Protein AF-A0A9W9YKF1-F1 (afdb_monomer_lite)

InterPro domains:
  IPR026750 Protein N-terminal asparagine amidohydrolase [PF14736] (3-173)
  IPR026750 Protein N-terminal asparagine amidohydrolase [PTHR12498] (3-172)

pLDDT: mean 87.57, std 13.83, range [35.59, 98.31]

Structure (mmCIF, N/CA/C/O backbone):
data_AF-A0A9W9YKF1-F1
#
_entry.id   AF-A0A9W9YKF1-F1
#
loop_
_atom_site.group_PDB
_atom_site.id
_atom_site.type_symbol
_atom_site.label_atom_id
_atom_site.label_alt_id
_atom_site.label_comp_id
_atom_site.label_asym_id
_atom_site.label_entity_id
_atom_site.label_seq_id
_atom_site.pdbx_PDB_ins_code
_atom_site.Cartn_x
_atom_site.Cartn_y
_atom_site.Cartn_z
_atom_site.occupancy
_atom_site.B_iso_or_equiv
_atom_site.auth_seq_id
_atom_site.auth_comp_id
_atom_site.auth_asym_id
_atom_site.auth_atom_id
_atom_site.pdbx_PDB_model_num
ATOM 1 N N . MET A 1 1 ? -17.398 -11.614 9.947 1.00 51.72 1 MET A N 1
ATOM 2 C CA . MET A 1 1 ? -16.103 -11.162 10.501 1.00 51.72 1 MET A CA 1
ATOM 3 C C . MET A 1 1 ? -16.134 -11.271 12.018 1.00 51.72 1 MET A C 1
ATOM 5 O O . MET A 1 1 ? -17.079 -10.783 12.622 1.00 51.72 1 MET A O 1
ATOM 9 N N . LEU A 1 2 ? -15.143 -11.929 12.625 1.00 62.84 2 LEU A N 1
ATOM 10 C CA . LEU A 1 2 ? -14.911 -11.876 14.074 1.00 62.84 2 LEU A CA 1
ATOM 11 C C . LEU A 1 2 ? -13.955 -10.699 14.326 1.00 62.84 2 LEU A C 1
ATOM 13 O O . LEU A 1 2 ? -12.762 -10.815 14.066 1.00 62.84 2 LEU A O 1
ATOM 17 N N . GLY A 1 3 ? -14.487 -9.541 14.713 1.00 77.81 3 GLY A N 1
ATOM 18 C CA . GLY A 1 3 ? -13.729 -8.294 14.848 1.00 77.81 3 GLY A CA 1
ATOM 19 C C . GLY A 1 3 ? -14.578 -7.055 14.566 1.00 77.81 3 GLY A C 1
ATOM 20 O O . GLY A 1 3 ? -15.757 -7.156 14.242 1.00 77.81 3 GLY A O 1
ATOM 21 N N . SER A 1 4 ? -13.970 -5.873 14.667 1.00 87.94 4 SER A N 1
ATOM 22 C CA . SER A 1 4 ? -14.635 -4.578 14.436 1.00 87.94 4 SER A CA 1
ATOM 23 C C . SER A 1 4 ? -14.935 -4.267 12.961 1.00 87.94 4 SER A C 1
ATOM 25 O O . SER A 1 4 ? -15.678 -3.325 12.682 1.00 87.94 4 SER A O 1
ATOM 27 N N . GLY A 1 5 ? -14.316 -5.003 12.029 1.00 89.75 5 GLY A N 1
ATOM 28 C CA . GLY A 1 5 ? -14.323 -4.692 10.596 1.00 89.75 5 GLY A CA 1
ATOM 29 C C . GLY A 1 5 ? -13.504 -3.449 10.224 1.00 89.75 5 GLY A C 1
ATOM 30 O O . GLY A 1 5 ? -13.672 -2.914 9.136 1.00 89.75 5 GLY A O 1
ATOM 31 N N . ALA A 1 6 ? -12.652 -2.938 11.121 1.00 92.88 6 ALA A N 1
ATOM 32 C CA . ALA A 1 6 ? -11.776 -1.816 10.800 1.00 92.88 6 ALA A CA 1
ATOM 33 C C . ALA A 1 6 ? -10.717 -2.232 9.765 1.00 92.88 6 ALA A C 1
ATOM 35 O O . ALA A 1 6 ? -9.917 -3.132 10.018 1.00 92.88 6 ALA A O 1
ATOM 36 N N . THR A 1 7 ? -10.687 -1.531 8.633 1.00 94.88 7 THR A N 1
ATOM 37 C CA . THR A 1 7 ? -9.769 -1.791 7.519 1.00 94.88 7 THR A CA 1
ATOM 38 C C . THR A 1 7 ? -8.934 -0.550 7.238 1.00 94.88 7 THR A C 1
ATOM 40 O O . THR A 1 7 ? -9.449 0.566 7.227 1.00 94.88 7 THR A O 1
ATOM 43 N N . SER A 1 8 ? -7.643 -0.752 6.987 1.00 95.94 8 SER A N 1
ATOM 44 C CA . SER A 1 8 ? -6.734 0.273 6.482 1.00 95.94 8 SER A CA 1
ATOM 45 C C . SER A 1 8 ? -6.056 -0.259 5.222 1.00 95.94 8 SER A C 1
ATOM 47 O O . SER A 1 8 ? -5.648 -1.419 5.192 1.00 95.94 8 SER A O 1
ATOM 49 N N . LEU A 1 9 ? -5.965 0.578 4.190 1.00 96.69 9 LEU A N 1
ATOM 50 C CA . LEU A 1 9 ? -5.323 0.276 2.914 1.00 96.69 9 LEU A CA 1
ATOM 51 C C . LEU A 1 9 ? -4.253 1.337 2.651 1.00 96.69 9 LEU A C 1
ATOM 53 O O . LEU A 1 9 ? -4.525 2.528 2.798 1.00 96.69 9 LEU A O 1
ATOM 57 N N . GLY A 1 10 ? -3.056 0.903 2.265 1.00 95.19 10 GLY A N 1
ATOM 58 C CA . GLY A 1 10 ? -1.935 1.780 1.942 1.00 95.19 10 GLY A CA 1
ATOM 59 C C . GLY A 1 10 ? -1.185 1.278 0.714 1.00 95.19 10 GLY A C 1
ATOM 60 O O . GLY A 1 10 ? -1.012 0.071 0.548 1.00 95.19 10 GLY A O 1
ATOM 61 N N . HIS A 1 11 ? -0.749 2.209 -0.135 1.00 94.62 11 HIS A N 1
ATOM 62 C CA . HIS A 1 11 ? 0.141 1.945 -1.262 1.00 94.62 11 HIS A CA 1
ATOM 63 C C . HIS A 1 11 ? 1.562 2.336 -0.845 1.00 94.62 11 HIS A C 1
ATOM 65 O O . HIS A 1 11 ? 1.829 3.512 -0.610 1.00 94.62 11 HIS A O 1
ATOM 71 N N . PHE A 1 12 ? 2.457 1.357 -0.729 1.00 95.00 12 PHE A N 1
ATOM 72 C CA . PHE A 1 12 ? 3.840 1.574 -0.302 1.00 95.00 12 PHE A CA 1
ATOM 73 C C . PHE A 1 12 ? 4.772 1.587 -1.512 1.00 95.00 12 PHE A C 1
ATOM 75 O O . PHE A 1 12 ? 4.720 0.676 -2.331 1.00 95.00 12 PHE A O 1
ATOM 82 N N . ASP A 1 13 ? 5.646 2.586 -1.590 1.00 91.38 13 ASP A N 1
ATOM 83 C CA . ASP A 1 13 ? 6.642 2.765 -2.659 1.00 91.38 13 ASP A CA 1
ATOM 84 C C . ASP A 1 13 ? 8.097 2.709 -2.144 1.00 91.38 13 ASP A C 1
ATOM 86 O O . ASP A 1 13 ? 9.050 2.803 -2.918 1.00 91.38 13 ASP A O 1
ATOM 90 N N . GLY A 1 14 ? 8.275 2.515 -0.833 1.00 90.19 14 GLY A N 1
ATOM 91 C CA . GLY A 1 14 ? 9.569 2.453 -0.149 1.00 90.19 14 GLY A CA 1
ATOM 92 C C . GLY A 1 14 ? 9.933 3.700 0.646 1.00 90.19 14 GLY A C 1
ATOM 93 O O . GLY A 1 14 ? 10.875 3.646 1.436 1.00 90.19 14 GLY A O 1
ATOM 94 N N . ASP A 1 15 ? 9.177 4.789 0.525 1.00 88.69 15 ASP A N 1
ATOM 95 C CA . ASP A 1 15 ? 9.372 5.982 1.343 1.00 88.69 15 ASP A CA 1
ATOM 96 C C . ASP A 1 15 ? 8.591 5.881 2.668 1.00 88.69 15 ASP A C 1
ATOM 98 O O . ASP A 1 15 ? 7.434 5.465 2.699 1.00 88.69 15 ASP A O 1
ATOM 102 N N . SER A 1 16 ? 9.237 6.218 3.793 1.00 89.06 16 SER A N 1
ATOM 103 C CA . SER A 1 16 ? 8.635 6.203 5.145 1.00 89.06 16 SER A CA 1
ATOM 104 C C . SER A 1 16 ? 7.822 4.938 5.493 1.00 89.06 16 SER A C 1
ATOM 106 O O . SER A 1 16 ? 6.772 5.020 6.134 1.00 89.06 16 SER A O 1
ATOM 108 N N . THR A 1 17 ? 8.305 3.755 5.090 1.00 94.19 17 THR A N 1
ATOM 109 C CA . THR A 1 17 ? 7.576 2.481 5.259 1.00 94.19 17 THR A CA 1
ATOM 110 C C . THR A 1 17 ? 7.229 2.198 6.726 1.00 94.19 17 THR A C 1
ATOM 112 O O . THR A 1 17 ? 6.076 1.897 7.031 1.00 94.19 17 THR A O 1
ATOM 115 N N . ASP A 1 18 ? 8.190 2.336 7.645 1.00 95.50 18 ASP A N 1
ATOM 116 C CA . ASP A 1 18 ? 7.981 2.090 9.078 1.00 95.50 18 ASP A CA 1
ATOM 117 C C . ASP A 1 18 ? 6.899 2.992 9.686 1.00 95.50 18 ASP A C 1
ATOM 119 O O . ASP A 1 18 ? 5.992 2.505 10.369 1.00 95.50 18 ASP A O 1
ATOM 123 N N . ASP A 1 19 ? 6.958 4.295 9.400 1.00 95.31 19 ASP A N 1
ATOM 124 C CA . ASP A 1 19 ? 5.978 5.265 9.892 1.00 95.31 19 ASP A CA 1
ATOM 125 C C . ASP A 1 19 ? 4.586 4.979 9.324 1.00 95.31 19 ASP A C 1
ATOM 127 O O . ASP A 1 19 ? 3.596 5.013 10.060 1.00 95.31 19 ASP A O 1
ATOM 131 N N . GLY A 1 20 ? 4.509 4.631 8.036 1.00 95.44 20 GLY A N 1
ATOM 132 C CA . GLY A 1 20 ? 3.253 4.284 7.387 1.00 95.44 20 GLY A CA 1
ATOM 133 C C . GLY A 1 20 ? 2.598 3.044 7.999 1.00 95.44 20 GLY A C 1
ATOM 134 O O . GLY A 1 20 ? 1.422 3.081 8.366 1.00 95.44 20 GLY A O 1
ATOM 135 N N . ILE A 1 21 ? 3.363 1.966 8.189 1.00 97.00 21 ILE A N 1
ATOM 136 C CA . ILE A 1 21 ? 2.876 0.731 8.819 1.00 97.00 21 ILE A CA 1
ATOM 137 C C . ILE A 1 21 ? 2.407 0.994 10.255 1.00 97.00 21 ILE A C 1
ATOM 139 O O . ILE A 1 21 ? 1.306 0.584 10.639 1.00 97.00 21 ILE A O 1
ATOM 143 N N . LYS A 1 22 ? 3.198 1.734 11.041 1.00 96.31 22 LYS A N 1
ATOM 144 C CA . LYS A 1 22 ? 2.846 2.108 12.416 1.00 96.31 22 LYS A CA 1
ATOM 145 C C . LYS A 1 22 ? 1.551 2.924 12.475 1.00 96.31 22 LYS A C 1
ATOM 147 O O . LYS A 1 22 ? 0.711 2.681 13.350 1.00 96.31 22 LYS A O 1
ATOM 152 N N . ALA A 1 23 ? 1.369 3.873 11.555 1.00 95.31 23 ALA A N 1
ATOM 153 C CA . ALA A 1 23 ? 0.157 4.682 11.463 1.00 95.31 23 ALA A CA 1
ATOM 154 C C . ALA A 1 23 ? -1.073 3.819 11.138 1.00 95.31 23 ALA A C 1
ATOM 156 O O . ALA A 1 23 ? -2.068 3.887 11.861 1.00 95.31 23 ALA A O 1
ATOM 157 N N . MET A 1 24 ? -0.985 2.937 10.134 1.00 96.06 24 MET A N 1
ATOM 158 C CA . MET A 1 24 ? -2.086 2.041 9.749 1.00 96.06 24 MET A CA 1
ATOM 159 C C . MET A 1 24 ? -2.541 1.150 10.911 1.00 96.06 24 MET A C 1
ATOM 161 O O . MET A 1 24 ? -3.736 1.072 11.210 1.00 96.06 24 MET A O 1
ATOM 165 N N . ILE A 1 25 ? -1.598 0.516 11.617 1.00 95.56 25 ILE A N 1
ATOM 166 C CA . ILE A 1 25 ? -1.906 -0.351 12.765 1.00 95.56 25 ILE A CA 1
ATOM 167 C C . ILE A 1 25 ? -2.540 0.454 13.896 1.00 95.56 25 ILE A C 1
ATOM 169 O O . ILE A 1 25 ? -3.526 0.019 14.498 1.00 95.56 25 ILE A O 1
ATOM 173 N N . THR A 1 26 ? -2.014 1.649 14.170 1.00 94.12 26 THR A N 1
ATOM 174 C CA . THR A 1 26 ? -2.577 2.548 15.181 1.00 94.12 26 THR A CA 1
ATOM 175 C C . THR A 1 26 ? -4.029 2.899 14.851 1.00 94.12 26 THR A C 1
ATOM 177 O O . THR A 1 26 ? -4.892 2.755 15.722 1.00 94.12 26 THR A O 1
ATOM 180 N N . CYS A 1 27 ? -4.331 3.263 13.601 1.00 92.56 27 CYS A N 1
ATOM 181 C CA . CYS A 1 27 ? -5.694 3.558 13.156 1.00 92.56 27 CYS A CA 1
ATOM 182 C C . CYS A 1 27 ? -6.626 2.348 13.311 1.00 92.56 27 CYS A C 1
ATOM 184 O O . CYS A 1 27 ? -7.681 2.465 13.941 1.00 92.56 27 CYS A O 1
ATOM 186 N N . VAL A 1 28 ? -6.226 1.161 12.836 1.00 92.75 28 VAL A N 1
ATOM 187 C CA . VAL A 1 28 ? -7.032 -0.069 12.974 1.00 92.75 28 VAL A CA 1
ATOM 188 C C . VAL A 1 28 ? -7.320 -0.380 14.445 1.00 92.75 28 VAL A C 1
ATOM 190 O O . VAL A 1 28 ? -8.457 -0.704 14.801 1.00 92.75 28 VAL A O 1
ATOM 193 N N . LYS A 1 29 ? -6.333 -0.231 15.337 1.00 91.12 29 LYS A N 1
ATOM 194 C CA . LYS A 1 29 ? -6.521 -0.444 16.780 1.00 91.12 29 LYS A CA 1
ATOM 195 C C . LYS A 1 29 ? -7.500 0.549 17.393 1.00 91.12 29 LYS A C 1
ATOM 197 O O . LYS A 1 29 ? -8.357 0.140 18.176 1.00 91.12 29 LYS A O 1
ATOM 202 N N . LEU A 1 30 ? -7.363 1.836 17.079 1.00 90.06 30 LEU A N 1
ATOM 203 C CA . LEU A 1 30 ? -8.237 2.883 17.613 1.00 90.06 30 LEU A CA 1
ATOM 204 C C . LEU A 1 30 ? -9.692 2.648 17.194 1.00 90.06 30 LEU A C 1
ATOM 206 O O . LEU A 1 30 ? -10.584 2.666 18.041 1.00 90.06 30 LEU A O 1
ATOM 210 N N . LEU A 1 31 ? -9.914 2.330 15.918 1.00 88.94 31 LEU A N 1
ATOM 211 C CA . LEU A 1 31 ? -11.241 2.023 15.378 1.00 88.94 31 LEU A CA 1
ATOM 212 C C . LEU A 1 31 ? -11.816 0.705 15.904 1.00 88.94 31 LEU A C 1
ATOM 214 O O . LEU A 1 31 ? -13.031 0.545 15.985 1.00 88.94 31 LEU A O 1
ATOM 218 N N . SER A 1 32 ? -10.957 -0.239 16.287 1.00 88.19 32 SER A N 1
ATOM 219 C CA . SER A 1 32 ? -11.401 -1.517 16.843 1.00 88.19 32 SER A CA 1
ATOM 220 C C . SER A 1 32 ? -11.843 -1.408 18.298 1.00 88.19 32 SER A C 1
ATOM 222 O O . SER A 1 32 ? -12.851 -2.004 18.676 1.00 88.19 32 SER A O 1
ATOM 224 N N . LYS A 1 33 ? -11.138 -0.601 19.103 1.00 80.56 33 LYS A N 1
ATOM 225 C CA . LYS A 1 33 ? -11.482 -0.360 20.514 1.00 80.56 33 LYS A CA 1
ATOM 226 C C . LYS A 1 33 ? -12.856 0.286 20.693 1.00 80.56 33 LYS A C 1
ATOM 228 O O . LYS A 1 33 ? -13.500 0.048 21.706 1.00 80.56 33 LYS A O 1
ATOM 233 N N . SER A 1 34 ? -13.301 1.095 19.732 1.00 65.62 34 SER A N 1
ATOM 234 C CA . SER A 1 34 ? -14.576 1.814 19.823 1.00 65.62 34 SER A CA 1
ATOM 235 C C . SER A 1 34 ? -15.804 0.961 19.488 1.00 65.62 34 SER A C 1
ATOM 237 O O . SER A 1 34 ? -16.919 1.407 19.750 1.00 65.62 34 SER A O 1
ATOM 239 N N . LYS A 1 35 ? -15.630 -0.244 18.918 1.00 64.31 35 LYS A N 1
ATOM 240 C CA . LYS A 1 35 ? -16.739 -1.026 18.337 1.00 64.31 35 LYS A CA 1
ATOM 241 C C . LYS A 1 35 ? -16.930 -2.448 18.871 1.00 64.31 35 LYS A C 1
ATOM 243 O O . LYS A 1 35 ? -17.996 -3.006 18.632 1.00 64.31 35 LYS A O 1
ATOM 248 N N . CYS A 1 36 ? -15.966 -3.065 19.560 1.00 55.72 36 CYS A N 1
ATOM 249 C CA . CYS A 1 36 ? -16.137 -4.451 20.019 1.00 55.72 36 CYS A CA 1
ATOM 250 C C . CYS A 1 36 ? -15.351 -4.782 21.298 1.00 55.72 36 CYS A C 1
ATOM 252 O O . CYS A 1 36 ? -14.197 -4.384 21.457 1.00 55.72 36 CYS A O 1
ATOM 254 N N . GLY A 1 37 ? -15.969 -5.566 22.189 1.00 53.94 37 GLY A N 1
ATOM 255 C CA . GLY A 1 37 ? -15.283 -6.247 23.284 1.00 53.94 37 GLY A CA 1
ATOM 256 C C . GLY A 1 37 ? -14.410 -7.375 22.735 1.00 53.94 37 GLY A C 1
ATOM 257 O O . GLY A 1 37 ? -14.940 -8.319 22.164 1.00 53.94 37 GLY A O 1
ATOM 258 N N . SER A 1 38 ? -13.089 -7.211 22.863 1.00 58.09 38 SER A N 1
ATOM 259 C CA . SER A 1 38 ? -11.976 -8.190 22.814 1.00 58.09 38 SER A CA 1
ATOM 260 C C . SER A 1 38 ? -11.944 -9.345 21.788 1.00 58.09 38 SER A C 1
ATOM 262 O O . SER A 1 38 ? -10.968 -10.092 21.794 1.00 58.09 38 SER A O 1
ATOM 264 N N . SER A 1 39 ? -12.913 -9.510 20.889 1.00 71.38 39 SER A N 1
ATOM 265 C CA . SER A 1 39 ? -12.921 -10.592 19.898 1.00 71.38 39 SER A CA 1
ATOM 266 C C . SER A 1 39 ? -12.373 -10.118 18.547 1.00 71.38 39 SER A C 1
ATOM 268 O O . SER A 1 39 ? -12.779 -9.077 18.034 1.00 71.38 39 SER A O 1
ATOM 270 N N . GLY A 1 40 ? -11.422 -10.869 17.982 1.00 82.06 40 GLY A N 1
ATOM 271 C CA . GLY A 1 40 ? -10.817 -10.611 16.669 1.00 82.06 40 GLY A CA 1
ATOM 272 C C . GLY A 1 40 ? -9.285 -10.639 16.673 1.00 82.06 40 GLY A C 1
ATOM 273 O O . GLY A 1 40 ? -8.652 -10.829 17.711 1.00 82.06 40 GLY A O 1
ATOM 274 N N . ARG A 1 41 ? -8.683 -10.466 15.492 1.00 90.81 41 ARG A N 1
ATOM 275 C CA . ARG A 1 41 ? -7.226 -10.377 15.284 1.00 90.81 41 ARG A CA 1
ATOM 276 C C . ARG A 1 41 ? -6.906 -9.366 14.184 1.00 90.81 41 ARG A C 1
ATOM 278 O O . ARG A 1 41 ? -7.784 -9.025 13.399 1.00 90.81 41 ARG A O 1
ATOM 285 N N . ILE A 1 42 ? -5.656 -8.914 14.121 1.00 94.12 42 ILE A N 1
ATOM 286 C CA . ILE A 1 42 ? -5.173 -8.082 13.014 1.00 94.12 42 ILE A CA 1
ATOM 287 C C . ILE A 1 42 ? -4.694 -9.010 11.899 1.00 94.12 42 ILE A C 1
ATOM 289 O O . ILE A 1 42 ? -3.807 -9.837 12.123 1.00 94.12 42 ILE A O 1
ATOM 293 N N . GLU A 1 43 ? -5.292 -8.874 10.720 1.00 95.88 43 GLU A N 1
ATOM 294 C CA . GLU A 1 43 ? -4.948 -9.631 9.516 1.00 95.88 43 GLU A CA 1
ATOM 295 C C . GLU A 1 43 ? -4.183 -8.729 8.543 1.00 95.88 43 GLU A C 1
ATOM 297 O O . GLU A 1 43 ? -4.553 -7.576 8.323 1.00 95.88 43 GLU A O 1
ATOM 302 N N . LEU A 1 44 ? -3.087 -9.251 7.997 1.00 97.56 44 LEU A N 1
ATOM 303 C CA . LEU A 1 44 ? -2.241 -8.589 7.013 1.00 97.56 44 LEU A CA 1
ATOM 304 C C . LEU A 1 44 ? -2.384 -9.296 5.669 1.00 97.56 44 LEU A C 1
ATOM 306 O O . LEU A 1 44 ? -2.227 -10.517 5.571 1.00 97.56 44 LEU A O 1
ATOM 310 N N . HIS A 1 45 ? -2.614 -8.500 4.631 1.00 98.00 45 HIS A N 1
ATOM 3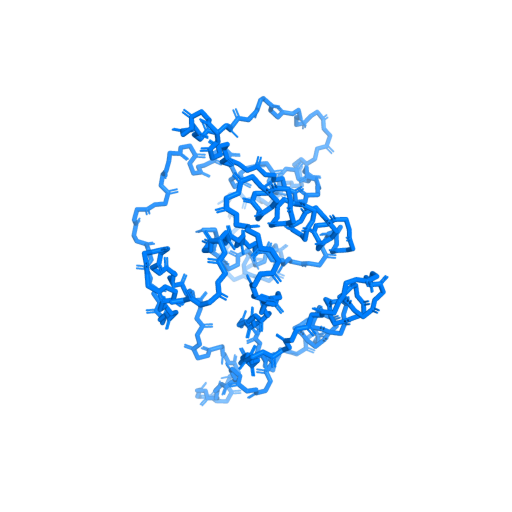11 C CA . HIS A 1 45 ? -2.643 -8.948 3.250 1.00 98.00 45 HIS A CA 1
ATOM 312 C C . HIS A 1 45 ? -1.716 -8.058 2.423 1.00 98.00 45 HIS A C 1
ATOM 314 O O . HIS A 1 45 ? -1.815 -6.834 2.486 1.00 98.00 45 HIS A O 1
ATOM 320 N N . MET A 1 46 ? -0.804 -8.671 1.676 1.00 98.25 46 MET A N 1
ATOM 321 C CA . MET A 1 46 ? 0.192 -7.979 0.862 1.00 98.25 46 MET A CA 1
ATOM 322 C C . MET A 1 46 ? 0.046 -8.401 -0.599 1.00 98.25 46 MET A C 1
ATOM 324 O O . MET A 1 46 ? 0.017 -9.598 -0.897 1.00 98.25 46 MET A O 1
ATOM 328 N N . PHE A 1 47 ? -0.022 -7.417 -1.494 1.00 98.19 47 PHE A N 1
ATOM 329 C CA . PHE A 1 47 ? -0.137 -7.612 -2.938 1.00 98.19 47 PHE A CA 1
ATOM 330 C C . PHE A 1 47 ? 0.758 -6.612 -3.668 1.00 98.19 47 PHE A C 1
ATOM 332 O O . PHE A 1 47 ? 0.852 -5.462 -3.238 1.00 98.19 47 PHE A O 1
ATOM 339 N N . GLY A 1 48 ? 1.374 -7.028 -4.772 1.00 97.06 48 GLY A N 1
ATOM 340 C CA . GLY A 1 48 ? 2.116 -6.133 -5.661 1.00 97.06 48 GLY A CA 1
ATOM 341 C C . GLY A 1 48 ? 3.610 -6.433 -5.768 1.00 97.06 48 GLY A C 1
ATOM 342 O O . GLY A 1 48 ? 4.133 -7.391 -5.199 1.00 97.06 48 GLY A O 1
ATOM 343 N N . GLY A 1 49 ? 4.308 -5.610 -6.549 1.00 96.81 49 GLY A N 1
ATOM 344 C CA . GLY A 1 49 ? 5.670 -5.912 -6.987 1.00 96.81 49 GLY A CA 1
ATOM 345 C C . GLY A 1 49 ? 5.721 -7.110 -7.941 1.00 96.81 49 GLY A C 1
ATOM 346 O O . GLY A 1 49 ? 4.713 -7.768 -8.191 1.00 96.81 49 GLY A O 1
ATOM 347 N N . PHE A 1 50 ? 6.895 -7.365 -8.502 1.00 97.75 50 PHE A N 1
ATOM 348 C CA . PHE A 1 50 ? 7.172 -8.490 -9.399 1.00 97.75 50 PHE A CA 1
ATOM 349 C C . PHE A 1 50 ? 8.678 -8.791 -9.373 1.00 97.75 50 PHE A C 1
ATOM 351 O O . PHE A 1 50 ? 9.400 -8.219 -8.548 1.00 97.75 50 PHE A O 1
ATOM 358 N N . HIS A 1 51 ? 9.167 -9.681 -10.231 1.00 96.81 51 HIS A N 1
ATOM 359 C CA . HIS A 1 51 ? 10.601 -9.920 -10.370 1.00 96.81 51 HIS A CA 1
ATOM 360 C C . HIS A 1 51 ? 11.242 -8.799 -11.207 1.00 96.81 51 HIS A C 1
ATOM 362 O O . HIS A 1 51 ? 11.478 -8.945 -12.402 1.00 96.81 51 HIS A O 1
ATOM 368 N N . ASP A 1 52 ? 11.481 -7.636 -10.593 1.00 93.56 52 ASP A N 1
ATOM 369 C CA . ASP A 1 52 ? 12.083 -6.492 -11.283 1.00 93.56 52 ASP A CA 1
ATOM 370 C C . ASP A 1 52 ? 13.619 -6.519 -11.258 1.00 93.56 52 ASP A C 1
ATOM 372 O O . ASP A 1 52 ? 14.233 -6.795 -10.225 1.00 93.56 52 ASP A O 1
ATOM 376 N N . ASP A 1 53 ? 14.247 -6.112 -12.365 1.00 92.75 53 ASP A N 1
ATOM 377 C CA . ASP A 1 53 ? 15.711 -6.107 -12.544 1.00 92.75 53 ASP A CA 1
ATOM 378 C C . ASP A 1 53 ? 16.470 -5.273 -11.496 1.00 92.75 53 ASP A C 1
ATOM 380 O O . ASP A 1 53 ? 17.657 -5.483 -11.241 1.00 92.75 53 ASP A O 1
ATOM 384 N N . ARG A 1 54 ? 15.801 -4.293 -10.873 1.00 91.69 54 ARG A N 1
ATOM 385 C CA . ARG A 1 54 ? 16.399 -3.408 -9.856 1.00 91.69 54 ARG A CA 1
ATOM 386 C C . ARG A 1 54 ? 16.316 -4.010 -8.442 1.00 91.69 54 ARG A C 1
ATOM 388 O O . ARG A 1 54 ? 16.890 -3.458 -7.486 1.00 91.69 54 ARG A O 1
ATOM 395 N N . GLY A 1 55 ? 15.601 -5.128 -8.287 1.00 94.62 55 GLY A N 1
ATOM 396 C CA . GLY A 1 55 ? 15.291 -5.774 -7.014 1.00 94.62 55 GLY A CA 1
ATOM 397 C C . GLY A 1 55 ? 14.491 -4.881 -6.061 1.00 94.62 55 GLY A C 1
ATOM 398 O O . GLY A 1 55 ? 14.570 -5.057 -4.844 1.00 94.62 55 GLY A O 1
ATOM 399 N N . THR A 1 56 ? 13.782 -3.880 -6.584 1.00 94.88 56 THR A N 1
ATOM 400 C CA . THR A 1 56 ? 13.027 -2.890 -5.804 1.00 94.88 56 THR A CA 1
ATOM 401 C C . THR A 1 56 ? 11.876 -3.556 -5.064 1.00 94.88 56 THR A C 1
ATOM 403 O O . THR A 1 56 ? 11.727 -3.353 -3.861 1.00 94.88 56 THR A O 1
ATOM 406 N N . SER A 1 57 ? 11.122 -4.419 -5.746 1.00 96.56 57 SER A N 1
ATOM 407 C CA . SER A 1 57 ? 9.979 -5.145 -5.187 1.00 96.56 57 SER A CA 1
ATOM 408 C C . SER A 1 57 ? 10.400 -6.025 -4.012 1.00 96.56 57 SER A C 1
ATOM 410 O O . SER A 1 57 ? 9.736 -6.052 -2.973 1.00 96.56 57 SER A O 1
ATOM 412 N N . ASN A 1 58 ? 11.538 -6.714 -4.146 1.00 97.25 58 ASN A N 1
ATOM 413 C CA . ASN A 1 58 ? 12.090 -7.562 -3.093 1.00 97.25 58 ASN A CA 1
ATOM 414 C C . ASN A 1 58 ? 12.539 -6.732 -1.880 1.00 97.25 58 ASN A C 1
ATOM 416 O O . ASN A 1 58 ? 12.117 -7.006 -0.755 1.00 97.25 58 ASN A O 1
ATOM 420 N N . LYS A 1 59 ? 13.315 -5.663 -2.111 1.00 97.75 59 LYS A N 1
ATOM 421 C CA . LYS A 1 59 ? 13.758 -4.739 -1.052 1.00 97.75 59 LYS A CA 1
ATOM 422 C C . LYS A 1 59 ? 12.575 -4.135 -0.297 1.00 97.75 59 LYS A C 1
ATOM 424 O O . LYS A 1 59 ? 12.586 -4.122 0.933 1.00 97.75 59 LYS A O 1
ATOM 429 N N . LEU A 1 60 ? 11.550 -3.681 -1.018 1.00 97.31 60 LEU A N 1
ATOM 430 C CA . LEU A 1 60 ? 10.345 -3.102 -0.433 1.00 97.31 60 LEU A CA 1
ATOM 431 C C . LEU A 1 60 ? 9.564 -4.128 0.391 1.00 97.31 60 LEU A C 1
ATOM 433 O O . LEU A 1 60 ? 9.210 -3.853 1.535 1.00 97.31 60 LEU A O 1
ATOM 437 N N . THR A 1 61 ? 9.357 -5.331 -0.143 1.00 98.31 61 THR A N 1
ATOM 438 C CA . THR A 1 61 ? 8.670 -6.416 0.572 1.00 98.31 61 THR A CA 1
ATOM 439 C C . THR A 1 61 ? 9.377 -6.746 1.886 1.00 98.31 61 THR A C 1
ATOM 441 O O . THR A 1 61 ? 8.730 -6.835 2.930 1.00 98.31 61 THR A O 1
ATOM 444 N N . ILE A 1 62 ? 10.711 -6.850 1.872 1.00 98.12 62 ILE A N 1
ATOM 445 C CA . ILE A 1 62 ? 11.512 -7.055 3.088 1.00 98.12 62 ILE A CA 1
ATOM 446 C C . ILE A 1 62 ? 11.355 -5.878 4.056 1.00 98.12 62 ILE A C 1
ATOM 448 O O . ILE A 1 62 ? 11.216 -6.098 5.260 1.00 98.12 62 ILE A O 1
ATOM 452 N N . SER A 1 63 ? 11.368 -4.641 3.554 1.00 98.06 63 SER A N 1
ATOM 453 C CA . SER A 1 63 ? 11.181 -3.440 4.374 1.00 98.06 63 SER A CA 1
ATOM 454 C C . SER A 1 63 ? 9.829 -3.454 5.089 1.00 98.06 63 SER A C 1
ATOM 456 O O . SER A 1 63 ? 9.773 -3.230 6.296 1.00 98.06 63 SER A O 1
ATOM 458 N N . ILE A 1 64 ? 8.750 -3.792 4.375 1.00 98.25 64 ILE A N 1
ATOM 459 C CA . ILE A 1 64 ? 7.397 -3.887 4.938 1.00 98.25 64 ILE A CA 1
ATOM 460 C C . ILE A 1 64 ? 7.329 -4.999 5.990 1.00 98.25 64 ILE A C 1
ATOM 462 O O . ILE A 1 64 ? 6.834 -4.770 7.092 1.00 98.25 64 ILE A O 1
ATOM 466 N N . LEU A 1 65 ? 7.855 -6.191 5.690 1.00 98.31 65 LEU A N 1
ATOM 467 C CA . LEU A 1 65 ? 7.840 -7.315 6.632 1.00 98.31 65 LEU A CA 1
ATOM 468 C C . LEU A 1 65 ? 8.629 -7.005 7.912 1.00 98.31 65 LEU A C 1
ATOM 470 O O . LEU A 1 65 ? 8.165 -7.336 9.001 1.00 98.31 65 LEU A O 1
ATOM 474 N N . ARG A 1 66 ? 9.778 -6.325 7.806 1.00 98.12 66 ARG A N 1
ATOM 475 C CA . ARG A 1 66 ? 10.543 -5.851 8.972 1.00 98.12 66 ARG A CA 1
ATOM 476 C C . ARG A 1 66 ? 9.752 -4.832 9.787 1.00 98.12 66 ARG A C 1
ATOM 478 O O . ARG A 1 66 ? 9.650 -4.986 11.001 1.00 98.12 66 ARG A O 1
ATOM 485 N N . ALA A 1 67 ? 9.159 -3.837 9.129 1.00 97.94 67 ALA A N 1
ATOM 486 C CA . ALA A 1 67 ? 8.341 -2.823 9.787 1.00 97.94 67 ALA A CA 1
ATOM 487 C C . ALA A 1 67 ? 7.152 -3.444 10.539 1.00 97.94 67 ALA A C 1
ATOM 489 O O . ALA A 1 67 ? 6.852 -3.021 11.653 1.00 97.94 67 ALA A O 1
ATOM 490 N N . ILE A 1 68 ? 6.518 -4.475 9.965 1.00 97.88 68 ILE A N 1
ATOM 491 C CA . ILE A 1 68 ? 5.448 -5.267 10.594 1.00 97.88 68 ILE A CA 1
ATOM 492 C C . ILE A 1 68 ? 5.971 -6.100 11.770 1.00 97.88 68 ILE A C 1
ATOM 494 O O . ILE A 1 68 ? 5.351 -6.111 12.829 1.00 97.88 68 ILE A O 1
ATOM 498 N N . GLN A 1 69 ? 7.102 -6.789 11.611 1.00 97.31 69 GLN A N 1
ATOM 499 C CA . GLN A 1 69 ? 7.686 -7.629 12.662 1.00 97.31 69 GLN A CA 1
ATOM 500 C C . GLN A 1 69 ? 8.104 -6.816 13.898 1.00 97.31 69 GLN A C 1
ATOM 502 O O . GLN A 1 69 ? 8.080 -7.337 15.010 1.00 97.31 69 GLN A O 1
ATOM 507 N N . ASN A 1 70 ? 8.454 -5.542 13.710 1.00 97.06 70 ASN A N 1
ATOM 508 C CA . ASN A 1 70 ? 8.835 -4.624 14.784 1.00 97.06 70 ASN A CA 1
ATOM 509 C C . ASN A 1 70 ? 7.642 -4.067 15.585 1.00 97.06 70 ASN A C 1
ATOM 511 O O . ASN A 1 70 ? 7.839 -3.280 16.512 1.00 97.06 70 ASN A O 1
ATOM 515 N N . GLN A 1 71 ? 6.408 -4.430 15.234 1.00 96.94 71 GLN A N 1
ATOM 516 C CA . GLN A 1 71 ? 5.210 -3.974 15.935 1.00 96.94 71 GLN A CA 1
ATOM 517 C C . GLN A 1 71 ? 4.974 -4.821 17.188 1.00 96.94 71 GLN A C 1
ATOM 519 O O . GLN A 1 71 ? 5.282 -6.010 17.231 1.00 96.94 71 GLN A O 1
ATOM 524 N N . ASN A 1 72 ? 4.391 -4.214 18.223 1.00 94.94 72 ASN A N 1
ATOM 525 C CA . ASN A 1 72 ? 4.087 -4.921 19.474 1.00 94.94 72 ASN A CA 1
ATOM 526 C C . ASN A 1 72 ? 2.844 -5.816 19.344 1.00 94.94 72 ASN A C 1
ATOM 528 O O . ASN A 1 72 ? 2.549 -6.645 20.206 1.00 94.94 72 ASN A O 1
ATOM 532 N N . GLU A 1 73 ? 2.060 -5.597 18.296 1.00 93.81 73 GLU A N 1
ATOM 533 C CA . GLU A 1 73 ? 0.826 -6.293 18.006 1.00 93.81 73 GLU A CA 1
ATOM 534 C C . GLU A 1 73 ? 1.077 -7.649 17.353 1.00 93.81 73 GLU A C 1
ATOM 536 O O . GLU A 1 73 ? 1.918 -7.807 16.472 1.00 93.81 73 GLU A O 1
ATOM 541 N N . ARG A 1 74 ? 0.242 -8.630 17.703 1.00 93.69 74 ARG A N 1
ATOM 542 C CA . ARG A 1 74 ? 0.190 -9.888 16.963 1.00 93.69 74 ARG A CA 1
ATOM 543 C C . ARG A 1 74 ? -0.534 -9.674 15.633 1.00 93.69 74 ARG A C 1
ATOM 545 O O . ARG A 1 74 ? -1.758 -9.549 15.604 1.00 93.69 74 ARG A O 1
ATOM 552 N N . ILE A 1 75 ? 0.231 -9.670 14.548 1.00 96.38 75 ILE A N 1
ATOM 553 C CA . ILE A 1 75 ? -0.260 -9.489 13.180 1.00 96.38 75 ILE A CA 1
ATOM 554 C C . ILE A 1 75 ? -0.188 -10.831 12.454 1.00 96.38 75 ILE A C 1
ATOM 556 O O . ILE A 1 75 ? 0.848 -11.493 12.441 1.00 96.38 75 ILE A O 1
ATOM 560 N N . HIS A 1 76 ? -1.306 -11.256 11.876 1.00 96.38 76 HIS A N 1
ATOM 561 C CA . HIS A 1 76 ? -1.413 -12.520 11.160 1.00 96.38 76 HIS A CA 1
ATOM 562 C C . HIS A 1 76 ? -1.294 -12.274 9.660 1.00 96.38 76 HIS A C 1
ATOM 564 O O . HIS A 1 76 ? -2.183 -11.673 9.067 1.00 96.38 76 HIS A O 1
ATOM 570 N N . LEU A 1 77 ? -0.219 -12.759 9.040 1.00 97.44 77 LEU A N 1
ATOM 571 C CA . LEU A 1 77 ? -0.107 -12.759 7.585 1.00 97.44 77 LEU A CA 1
ATOM 572 C C . LEU A 1 77 ? -1.102 -13.770 6.999 1.00 97.44 77 LEU A C 1
ATOM 574 O O . LEU A 1 77 ? -0.955 -14.975 7.195 1.00 97.44 77 LEU A O 1
ATOM 578 N N . CYS A 1 78 ? -2.121 -13.270 6.307 1.00 97.25 78 CYS A N 1
ATOM 579 C CA . CYS A 1 78 ? -3.210 -14.066 5.743 1.00 97.25 78 CYS A CA 1
ATOM 580 C C . CYS A 1 78 ? -3.092 -14.218 4.223 1.00 97.25 78 CYS A C 1
ATOM 582 O O . CYS A 1 78 ? -3.513 -15.233 3.670 1.00 97.25 78 CYS A O 1
ATOM 584 N N . SER A 1 79 ? -2.514 -13.233 3.535 1.00 97.12 79 SER A N 1
ATOM 585 C CA . SER A 1 79 ? -2.243 -13.312 2.096 1.00 97.12 79 SER A CA 1
ATOM 586 C C . SER A 1 79 ? -0.949 -12.586 1.754 1.00 97.12 79 SER A C 1
ATOM 588 O O . SER A 1 79 ? -0.714 -11.483 2.241 1.00 97.12 79 SER A O 1
ATOM 590 N N . ALA A 1 80 ? -0.128 -13.190 0.901 1.00 97.75 80 ALA A N 1
ATOM 591 C CA . ALA A 1 80 ? 1.080 -12.576 0.364 1.00 97.75 80 ALA A CA 1
ATOM 592 C C . ALA A 1 80 ? 1.252 -12.996 -1.099 1.00 97.75 80 ALA A C 1
ATOM 594 O O . ALA A 1 80 ? 1.762 -14.076 -1.384 1.00 97.75 80 ALA A O 1
ATOM 595 N N . CYS A 1 81 ? 0.792 -12.154 -2.021 1.00 98.06 81 CYS A N 1
ATOM 596 C CA . CYS A 1 81 ? 1.024 -12.300 -3.456 1.00 98.06 81 CYS A CA 1
ATOM 597 C C . CYS A 1 81 ? 1.914 -11.136 -3.892 1.00 98.06 81 CYS A C 1
ATOM 599 O O . CYS A 1 81 ? 1.450 -10.107 -4.381 1.00 98.06 81 CYS A O 1
ATOM 601 N N . VAL A 1 82 ? 3.203 -11.277 -3.590 1.00 98.25 82 VAL A N 1
ATOM 602 C CA . VAL A 1 82 ? 4.226 -10.250 -3.798 1.00 98.25 82 VAL A CA 1
ATOM 603 C C . VAL A 1 82 ? 5.429 -10.825 -4.532 1.00 98.25 82 VAL A C 1
ATOM 605 O O . VAL A 1 82 ? 5.638 -12.038 -4.494 1.00 98.25 82 VAL A O 1
ATOM 608 N N . THR A 1 83 ? 6.211 -9.955 -5.175 1.00 97.56 83 THR A N 1
ATOM 609 C CA . THR A 1 83 ? 7.451 -10.320 -5.889 1.00 97.56 83 THR A CA 1
ATOM 610 C C . THR A 1 83 ? 7.228 -11.4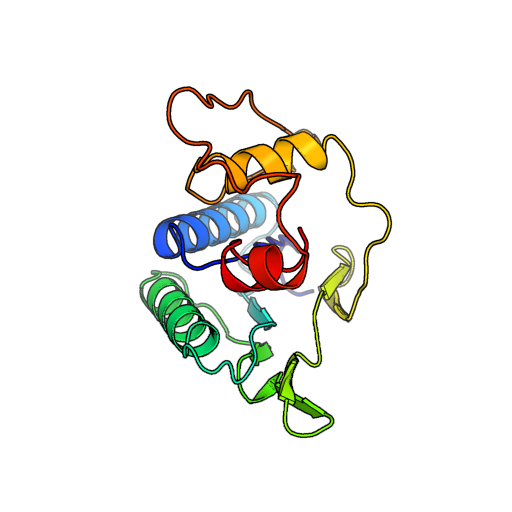89 -6.855 1.00 97.56 83 THR A C 1
ATOM 612 O O . THR A 1 83 ? 6.382 -11.381 -7.736 1.00 97.56 83 THR A O 1
ATOM 615 N N . ASP A 1 84 ? 7.927 -12.611 -6.677 1.00 96.94 84 ASP A N 1
ATOM 616 C CA . ASP A 1 84 ? 7.860 -13.790 -7.540 1.00 96.94 84 ASP A CA 1
ATOM 617 C C . ASP A 1 84 ? 6.454 -14.417 -7.558 1.00 96.94 84 ASP A C 1
ATOM 619 O O . ASP A 1 84 ? 6.032 -14.963 -8.571 1.00 96.94 84 ASP A O 1
ATOM 623 N N . PHE A 1 85 ? 5.682 -14.298 -6.468 1.00 97.94 85 PHE A N 1
ATOM 624 C CA . PHE A 1 85 ? 4.299 -14.796 -6.421 1.00 97.94 85 PHE A CA 1
ATOM 625 C C . PHE A 1 85 ? 3.315 -13.932 -7.209 1.00 97.94 85 PHE A C 1
ATOM 627 O O . PHE A 1 85 ? 2.179 -14.351 -7.429 1.00 97.94 85 PHE A O 1
ATOM 634 N N . ASN A 1 86 ? 3.726 -12.726 -7.590 1.00 98.25 86 ASN A N 1
ATOM 635 C CA . ASN A 1 86 ? 2.958 -11.825 -8.432 1.00 98.25 86 ASN A CA 1
ATOM 636 C C . ASN A 1 86 ? 3.630 -11.629 -9.797 1.00 98.25 86 ASN A C 1
ATOM 638 O O . ASN A 1 86 ? 3.252 -10.712 -10.510 1.00 98.25 86 ASN A O 1
ATOM 642 N N . ASP A 1 87 ? 4.619 -12.443 -10.170 1.00 98.19 87 ASP A N 1
ATOM 643 C CA . ASP A 1 87 ? 5.379 -12.278 -11.407 1.00 98.19 87 ASP A CA 1
ATOM 644 C C . ASP A 1 87 ? 4.840 -13.146 -12.550 1.00 98.19 87 ASP A C 1
ATOM 646 O O . ASP A 1 87 ? 4.434 -14.293 -12.362 1.00 98.19 87 ASP A O 1
ATOM 650 N N . THR A 1 88 ? 4.872 -12.603 -13.762 1.00 97.88 88 THR A N 1
ATOM 651 C CA . THR A 1 88 ? 4.725 -13.372 -14.995 1.00 97.88 88 THR A CA 1
ATOM 652 C C . THR A 1 88 ? 5.708 -12.870 -16.042 1.00 97.88 88 THR A C 1
ATOM 654 O O . THR A 1 88 ? 6.014 -11.682 -16.111 1.00 97.88 88 THR A O 1
ATOM 657 N N . VAL A 1 89 ? 6.137 -13.768 -16.931 1.00 97.69 89 VAL A N 1
ATOM 658 C CA . VAL A 1 89 ? 7.027 -13.434 -18.047 1.00 97.69 89 VAL A CA 1
ATOM 659 C C . VAL A 1 89 ? 6.237 -13.408 -19.349 1.00 97.69 89 VAL A C 1
ATOM 661 O O . VAL A 1 89 ? 5.651 -14.413 -19.748 1.00 97.69 89 VAL A O 1
ATOM 664 N N . GLU A 1 90 ? 6.240 -12.273 -20.044 1.00 95.69 90 GLU A N 1
ATOM 665 C CA . GLU A 1 90 ? 5.685 -12.141 -21.392 1.00 95.69 90 GLU A CA 1
ATOM 666 C C . GLU A 1 90 ? 6.771 -11.645 -22.348 1.00 95.69 90 GLU A C 1
ATOM 668 O O . GLU A 1 90 ? 7.382 -10.607 -22.117 1.00 95.69 90 GLU A O 1
ATOM 673 N N . LYS A 1 91 ? 7.029 -12.387 -23.435 1.00 95.50 91 LYS A N 1
ATOM 674 C CA . LYS A 1 91 ? 8.083 -12.062 -24.424 1.00 95.50 91 LYS A CA 1
ATOM 675 C C . LYS A 1 91 ? 9.469 -11.839 -23.789 1.00 95.50 91 LYS A C 1
ATOM 677 O O . LYS A 1 91 ? 10.249 -11.023 -24.267 1.00 95.50 91 LYS A O 1
ATOM 682 N N . GLY A 1 92 ? 9.766 -12.574 -22.717 1.00 94.38 92 GLY A N 1
ATOM 683 C CA . GLY A 1 92 ? 11.023 -12.455 -21.973 1.00 94.38 92 GLY A CA 1
ATOM 684 C C . GLY A 1 92 ? 11.091 -11.266 -21.008 1.00 94.38 92 GLY A C 1
ATOM 685 O O . GLY A 1 92 ? 12.133 -11.071 -20.398 1.00 94.38 92 GLY A O 1
ATOM 686 N N . LEU A 1 93 ? 10.010 -10.494 -20.852 1.00 94.06 93 LEU A N 1
ATOM 687 C CA . LEU A 1 93 ? 9.923 -9.383 -19.904 1.00 94.06 93 LEU A CA 1
ATOM 688 C C . LEU A 1 93 ? 9.078 -9.783 -18.696 1.00 94.06 93 LEU A C 1
ATOM 690 O O . LEU A 1 93 ? 7.948 -10.256 -18.847 1.00 94.06 93 LEU A O 1
ATOM 694 N N . HIS A 1 94 ? 9.630 -9.562 -17.508 1.00 96.44 94 HIS A N 1
ATOM 695 C CA . HIS A 1 94 ? 8.928 -9.723 -16.241 1.00 96.44 94 HIS A CA 1
ATOM 696 C C . HIS A 1 94 ? 7.911 -8.594 -16.035 1.00 96.44 94 HIS A C 1
ATOM 698 O O . HIS A 1 94 ? 8.190 -7.429 -16.331 1.00 96.44 94 HIS A O 1
ATOM 704 N N . LYS A 1 95 ? 6.721 -8.935 -15.536 1.00 95.50 95 LYS A N 1
ATOM 705 C CA . LYS A 1 95 ? 5.655 -7.979 -15.211 1.00 95.50 95 LYS A CA 1
ATOM 706 C C . LYS A 1 95 ? 4.762 -8.510 -14.084 1.00 95.50 95 LYS A C 1
ATOM 708 O O . LYS A 1 95 ? 4.655 -9.727 -13.922 1.00 95.50 95 LYS A O 1
ATOM 713 N N . PRO A 1 96 ? 4.070 -7.635 -13.333 1.00 96.56 96 PRO A N 1
ATOM 714 C CA . PRO A 1 96 ? 3.151 -8.092 -12.304 1.00 96.56 96 PRO A CA 1
ATOM 715 C C . PRO A 1 96 ? 1.879 -8.717 -12.901 1.00 96.56 96 PRO A C 1
ATOM 717 O O . PRO A 1 96 ? 1.386 -8.287 -13.943 1.00 96.56 96 PRO A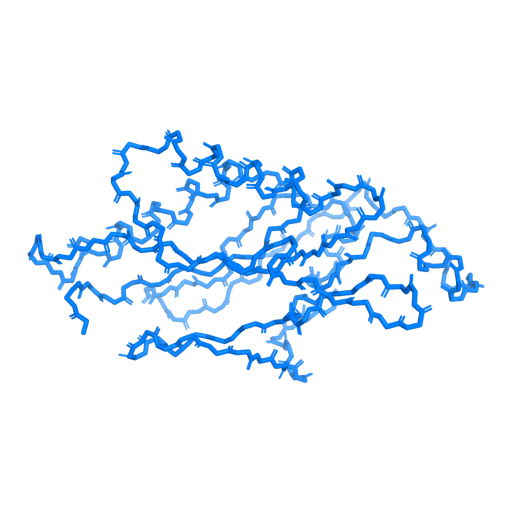 O 1
ATOM 720 N N . ILE A 1 97 ? 1.320 -9.716 -12.217 1.00 96.69 97 ILE A N 1
ATOM 721 C CA . ILE A 1 97 ? 0.013 -10.319 -12.518 1.00 96.69 97 ILE A CA 1
ATOM 722 C C . ILE A 1 97 ? -1.101 -9.401 -11.995 1.00 96.69 97 ILE A C 1
ATOM 724 O O . ILE A 1 97 ? -2.038 -9.068 -12.720 1.00 96.69 97 ILE A O 1
ATOM 728 N N . ILE A 1 98 ? -0.990 -8.970 -10.736 1.00 95.69 98 ILE A N 1
ATOM 729 C CA . ILE A 1 98 ? -1.921 -8.066 -10.057 1.00 95.69 98 ILE A CA 1
ATOM 730 C C . ILE A 1 98 ? -1.293 -6.673 -9.988 1.00 95.69 98 ILE A C 1
ATOM 732 O O . ILE A 1 98 ? -0.260 -6.479 -9.345 1.00 95.69 98 ILE A O 1
ATOM 736 N N . TYR A 1 99 ? -1.955 -5.701 -10.621 1.00 95.50 99 TYR A N 1
ATOM 737 C CA . TYR A 1 99 ? -1.577 -4.280 -10.596 1.00 95.50 99 TYR A CA 1
ATOM 738 C C . TYR A 1 99 ? -2.353 -3.471 -9.548 1.00 95.50 99 TYR A C 1
ATOM 740 O O . TYR A 1 99 ? -1.874 -2.442 -9.084 1.00 95.50 99 TYR A O 1
ATOM 748 N N . GLY A 1 100 ? -3.551 -3.926 -9.177 1.00 94.25 100 GLY A N 1
ATOM 749 C CA . GLY A 1 100 ? -4.433 -3.228 -8.251 1.00 94.25 100 GLY A CA 1
ATOM 750 C C . GLY A 1 100 ? -5.410 -4.184 -7.579 1.00 94.25 100 GLY A C 1
ATOM 751 O O . GLY A 1 100 ? -5.735 -5.247 -8.116 1.00 94.25 100 GLY A O 1
ATOM 752 N N . ILE A 1 101 ? -5.868 -3.803 -6.388 1.00 96.75 101 ILE A N 1
ATOM 753 C CA . ILE A 1 101 ? -6.817 -4.573 -5.582 1.00 96.75 101 ILE A CA 1
ATOM 754 C C . ILE A 1 101 ? -7.933 -3.672 -5.062 1.00 96.75 101 ILE A C 1
ATOM 756 O O . ILE A 1 101 ? -7.721 -2.493 -4.787 1.00 96.75 101 ILE A O 1
ATOM 760 N N . GLY A 1 102 ? -9.123 -4.245 -4.919 1.00 97.06 102 GLY A N 1
ATOM 761 C CA . GLY A 1 102 ? -10.245 -3.670 -4.191 1.00 97.06 102 GLY A CA 1
ATOM 762 C C . GLY A 1 102 ? -10.501 -4.448 -2.905 1.00 97.06 102 GLY A C 1
ATOM 763 O O . GLY A 1 102 ? -10.226 -5.647 -2.829 1.00 97.06 102 GLY A O 1
ATOM 764 N N . ILE A 1 103 ? -11.040 -3.759 -1.896 1.00 96.38 103 ILE A N 1
ATOM 765 C CA . ILE A 1 103 ? -11.502 -4.372 -0.647 1.00 96.38 103 ILE A CA 1
ATOM 766 C C . ILE A 1 103 ? -12.949 -3.953 -0.413 1.00 96.38 103 ILE A C 1
ATOM 768 O O . ILE A 1 103 ? -13.245 -2.762 -0.294 1.00 96.38 103 ILE A O 1
ATOM 772 N N . ASN A 1 104 ? -13.856 -4.922 -0.315 1.00 95.25 104 ASN A N 1
ATOM 773 C CA . ASN A 1 104 ? -15.207 -4.660 0.159 1.00 95.25 104 ASN A CA 1
ATOM 774 C C . ASN A 1 104 ? -15.195 -4.575 1.692 1.00 95.25 104 ASN A C 1
ATOM 776 O O . ASN A 1 104 ? -15.024 -5.567 2.391 1.00 95.25 104 ASN A O 1
ATOM 780 N N . VAL A 1 105 ? -15.389 -3.372 2.232 1.00 92.06 105 VAL A N 1
ATOM 781 C CA . VAL A 1 105 ? -15.354 -3.120 3.684 1.00 92.06 105 VAL A CA 1
ATOM 782 C C . VAL A 1 105 ? -16.523 -3.750 4.455 1.00 92.06 105 VAL A C 1
ATOM 784 O O . VAL A 1 105 ? -16.479 -3.807 5.681 1.00 92.06 105 VAL A O 1
ATOM 787 N N . GLN A 1 106 ? -17.581 -4.203 3.771 1.00 90.50 106 GLN A N 1
ATOM 788 C CA . GLN A 1 106 ? -18.743 -4.818 4.423 1.00 90.50 106 GLN A CA 1
ATOM 789 C C . GLN A 1 106 ? -18.483 -6.273 4.823 1.00 90.50 106 GLN A C 1
ATOM 791 O O . GLN A 1 106 ? -18.895 -6.698 5.903 1.00 90.50 106 GLN A O 1
ATOM 796 N N . ASP A 1 107 ? -17.803 -7.032 3.965 1.00 90.25 107 ASP A N 1
ATOM 797 C CA . ASP A 1 107 ? -17.570 -8.471 4.130 1.00 90.25 107 ASP A CA 1
ATOM 798 C C . ASP A 1 107 ? -16.080 -8.848 4.222 1.00 90.25 107 ASP A C 1
ATOM 800 O O . ASP A 1 107 ? -15.762 -9.952 4.667 1.00 90.25 107 ASP A O 1
ATOM 804 N N . GLY A 1 108 ? -15.176 -7.919 3.905 1.00 90.94 108 GLY A N 1
ATOM 805 C CA . GLY A 1 108 ? -13.729 -8.112 3.916 1.00 90.94 108 GLY A CA 1
ATOM 806 C C . GLY A 1 108 ? -13.183 -8.774 2.649 1.00 90.94 108 GLY A C 1
ATOM 807 O O . GLY A 1 108 ? -12.013 -9.154 2.631 1.00 90.94 108 GLY A O 1
ATOM 808 N N . GLN A 1 109 ? -13.989 -8.942 1.595 1.00 95.62 109 GLN A N 1
ATOM 809 C CA . GLN A 1 109 ? -13.542 -9.593 0.367 1.00 95.62 109 GLN A CA 1
ATOM 810 C C . GLN A 1 109 ? -12.491 -8.743 -0.358 1.00 95.62 109 GLN A C 1
ATOM 812 O O . GLN A 1 109 ? -12.719 -7.568 -0.653 1.00 95.62 109 GLN A O 1
ATOM 817 N N . ILE A 1 110 ? -11.360 -9.3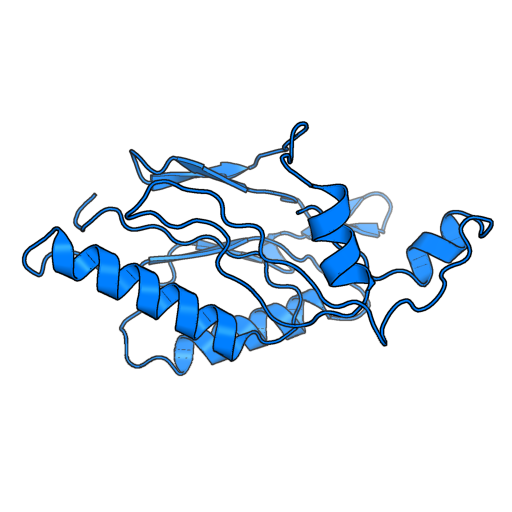70 -0.693 1.00 97.12 110 ILE A N 1
ATOM 818 C CA . ILE A 1 110 ? -10.278 -8.777 -1.488 1.00 97.12 110 ILE A CA 1
ATOM 819 C C . ILE A 1 110 ? -10.314 -9.375 -2.895 1.00 97.12 110 ILE A C 1
ATOM 821 O O . ILE A 1 110 ? -10.426 -10.592 -3.045 1.00 97.12 110 ILE A O 1
ATOM 825 N N . TYR A 1 111 ? -10.211 -8.533 -3.921 1.00 96.88 111 TYR A N 1
ATOM 826 C CA . TYR A 1 111 ? -10.255 -8.957 -5.321 1.00 96.88 111 TYR A CA 1
ATOM 827 C C . TYR A 1 111 ? -9.347 -8.087 -6.208 1.00 96.88 111 TYR A C 1
ATOM 829 O O . TYR A 1 111 ? -9.156 -6.908 -5.902 1.00 96.88 111 TYR A O 1
ATOM 837 N N . PRO A 1 112 ? -8.787 -8.624 -7.311 1.00 97.06 112 PRO A N 1
ATOM 838 C CA . PRO A 1 112 ? -8.082 -7.817 -8.307 1.00 97.06 112 PRO A CA 1
ATOM 839 C C . PRO A 1 112 ? -9.012 -6.761 -8.908 1.00 97.06 112 PRO A C 1
ATOM 841 O O . PRO A 1 112 ? -10.151 -7.071 -9.257 1.00 97.06 112 PRO A O 1
ATOM 844 N N . ALA A 1 113 ? -8.540 -5.524 -9.042 1.00 95.62 113 ALA A N 1
ATOM 845 C CA . ALA A 1 113 ? -9.355 -4.413 -9.524 1.00 95.62 113 ALA A CA 1
ATOM 846 C C . ALA A 1 113 ? -8.554 -3.432 -10.387 1.00 95.62 113 ALA A C 1
ATOM 848 O O . ALA A 1 113 ? -7.336 -3.300 -10.264 1.00 95.62 113 ALA A O 1
ATOM 849 N N . THR A 1 114 ? -9.261 -2.717 -11.260 1.00 94.56 114 THR A N 1
ATOM 850 C CA . THR A 1 114 ? -8.734 -1.595 -12.042 1.00 94.56 114 THR A CA 1
ATOM 851 C C . THR A 1 114 ? -9.707 -0.433 -11.917 1.00 94.56 114 THR A C 1
ATOM 853 O O . THR A 1 114 ? -10.913 -0.618 -12.074 1.00 94.56 114 THR A O 1
ATOM 856 N N . PHE A 1 115 ? -9.185 0.756 -11.626 1.00 92.56 115 PHE A N 1
ATOM 857 C CA . PHE A 1 115 ? -9.986 1.945 -11.353 1.00 92.56 115 PHE A CA 1
ATOM 858 C C . PHE A 1 115 ? -9.771 2.973 -12.462 1.00 92.56 115 PHE A C 1
ATOM 860 O O . PHE A 1 115 ? -8.653 3.452 -12.656 1.00 92.56 115 PHE A O 1
ATOM 867 N N . LEU A 1 116 ? -10.839 3.268 -13.210 1.00 93.19 116 LEU A N 1
ATOM 868 C CA . LEU A 1 116 ? -10.840 4.306 -14.247 1.00 93.19 116 LEU A CA 1
ATOM 869 C C . LEU A 1 116 ? -11.032 5.699 -13.644 1.00 93.19 116 LEU A C 1
ATOM 871 O O . LEU A 1 116 ? -10.384 6.643 -14.077 1.00 93.19 116 LEU A O 1
ATOM 875 N N . ASP A 1 117 ? -11.908 5.808 -12.645 1.00 94.44 117 ASP A N 1
ATOM 876 C CA . ASP A 1 117 ? -12.087 7.026 -11.862 1.00 94.44 117 ASP A CA 1
ATOM 877 C C . ASP A 1 117 ? -11.285 6.915 -10.566 1.00 94.44 117 ASP A C 1
ATOM 879 O O . ASP A 1 117 ? -11.501 6.011 -9.755 1.00 94.44 117 ASP A O 1
ATOM 883 N N . LYS A 1 118 ? -10.337 7.835 -10.407 1.00 93.50 118 LYS A N 1
ATOM 884 C CA . LYS A 1 118 ? -9.433 7.923 -9.261 1.00 93.50 118 LYS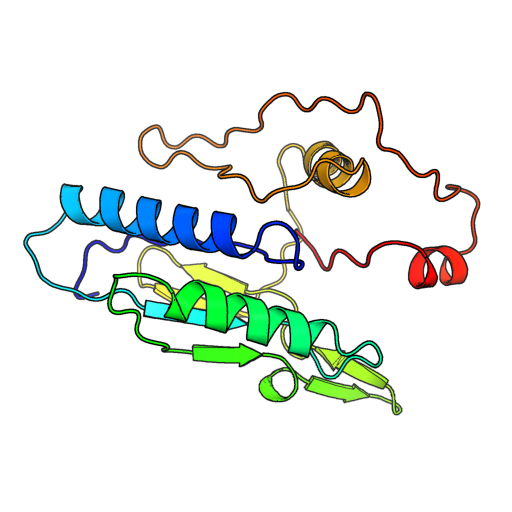 A CA 1
ATOM 885 C C . LYS A 1 118 ? -9.610 9.228 -8.504 1.00 93.50 118 LYS A C 1
ATOM 887 O O . LYS A 1 118 ? -8.765 9.550 -7.674 1.00 93.50 118 LYS A O 1
ATOM 892 N N . GLY A 1 119 ? -10.642 10.013 -8.813 1.00 92.25 119 GLY A N 1
ATOM 893 C CA . GLY A 1 119 ? -10.881 11.319 -8.213 1.00 92.25 119 GLY A CA 1
ATOM 894 C C . GLY A 1 119 ? -11.269 11.262 -6.728 1.00 92.25 119 GLY A C 1
ATOM 895 O O . GLY A 1 119 ? -11.470 10.185 -6.163 1.00 92.25 119 GLY A O 1
ATOM 896 N N . PRO A 1 120 ? -11.394 12.433 -6.072 1.00 93.56 120 PRO A N 1
ATOM 897 C CA . PRO A 1 120 ? -11.135 13.786 -6.578 1.00 93.56 120 PRO A CA 1
ATOM 898 C C . PRO A 1 120 ? -9.646 14.187 -6.519 1.00 93.56 120 PRO A C 1
ATOM 900 O O . PRO A 1 120 ? -8.807 13.472 -5.960 1.00 93.56 120 PRO A O 1
ATOM 903 N N . ASP A 1 121 ? -9.324 15.337 -7.123 1.00 91.75 121 ASP A N 1
ATOM 904 C CA . ASP A 1 121 ? -8.006 16.001 -7.096 1.00 91.75 121 ASP A CA 1
ATOM 905 C C . ASP A 1 121 ? -6.819 15.080 -7.414 1.00 91.75 121 ASP A C 1
ATOM 907 O O . ASP A 1 121 ? -5.733 15.193 -6.839 1.00 91.75 121 ASP A O 1
ATOM 911 N N . GLU A 1 122 ? -7.033 14.148 -8.345 1.00 91.19 122 GLU A N 1
ATOM 912 C CA . GLU A 1 122 ? -6.043 13.162 -8.773 1.00 91.19 122 GLU A CA 1
ATOM 913 C C . GLU A 1 122 ? -4.713 13.823 -9.143 1.00 91.19 122 GLU A C 1
ATOM 915 O O . GLU A 1 122 ? -3.662 13.436 -8.634 1.00 91.19 122 GLU A O 1
ATOM 920 N N . TRP A 1 123 ? -4.759 14.864 -9.972 1.00 88.00 123 TRP A N 1
ATOM 921 C CA . TRP A 1 123 ? -3.575 15.582 -10.437 1.00 88.00 123 TRP A CA 1
ATOM 922 C C . TRP A 1 123 ? -2.780 16.210 -9.293 1.00 88.00 123 TRP A C 1
ATOM 924 O O . TRP A 1 123 ? -1.558 16.116 -9.281 1.00 88.00 123 TRP A O 1
ATOM 934 N N . ILE A 1 124 ? -3.455 16.801 -8.301 1.00 88.31 124 ILE A N 1
ATOM 935 C CA . ILE A 1 124 ? -2.796 17.435 -7.149 1.00 88.31 124 ILE A CA 1
ATOM 936 C C . ILE A 1 124 ? -2.162 16.368 -6.252 1.00 88.31 124 ILE A C 1
ATOM 938 O O . ILE A 1 124 ? -1.026 16.530 -5.805 1.00 88.31 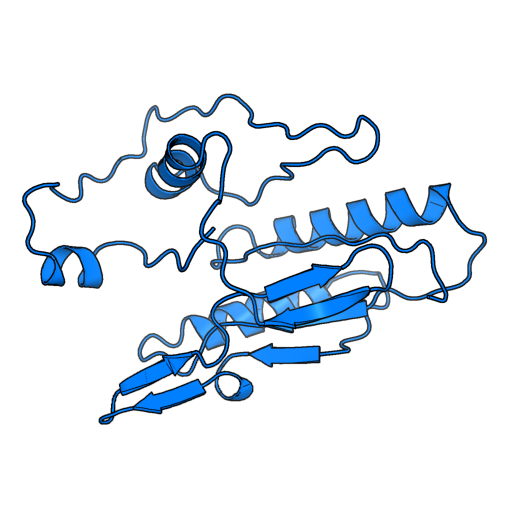124 ILE A O 1
ATOM 942 N N . ARG A 1 125 ? -2.856 15.248 -6.016 1.00 89.44 125 ARG A N 1
ATOM 943 C CA . ARG A 1 125 ? -2.316 14.135 -5.220 1.00 89.44 125 ARG A CA 1
ATOM 944 C C . ARG A 1 125 ? -1.122 13.459 -5.892 1.00 89.44 125 ARG A C 1
ATOM 946 O O . ARG A 1 125 ? -0.165 13.127 -5.199 1.00 89.44 125 ARG A O 1
ATOM 953 N N . HIS A 1 126 ? -1.126 13.319 -7.216 1.00 86.94 126 HIS A N 1
ATOM 954 C CA . HIS A 1 126 ? 0.047 12.851 -7.957 1.00 86.94 126 HIS A CA 1
ATOM 955 C C . HIS A 1 126 ? 1.179 13.884 -7.929 1.00 86.94 126 HIS A C 1
ATOM 957 O O . HIS A 1 126 ? 2.315 13.537 -7.608 1.00 86.94 126 HIS A O 1
ATOM 963 N N . ALA A 1 127 ? 0.877 15.160 -8.197 1.00 84.88 127 ALA A N 1
ATOM 964 C CA . ALA A 1 127 ? 1.860 16.242 -8.188 1.00 84.88 127 ALA A CA 1
ATOM 965 C C . ALA A 1 127 ? 2.554 16.385 -6.830 1.00 84.88 127 ALA A C 1
ATOM 967 O O . ALA A 1 127 ? 3.739 16.695 -6.792 1.00 84.88 127 ALA A O 1
ATOM 968 N N . ARG A 1 128 ? 1.865 16.106 -5.716 1.00 84.81 128 ARG A N 1
ATOM 969 C CA . ARG A 1 128 ? 2.477 16.001 -4.382 1.00 84.81 128 ARG A CA 1
ATOM 970 C C . ARG A 1 128 ? 3.646 15.015 -4.375 1.00 84.81 128 ARG A C 1
ATOM 972 O O . ARG A 1 128 ? 4.738 15.375 -3.942 1.00 84.81 128 ARG A O 1
ATOM 979 N N . ILE A 1 129 ? 3.419 13.793 -4.850 1.00 82.62 129 ILE A N 1
ATOM 980 C CA . ILE A 1 129 ? 4.430 12.729 -4.830 1.00 82.62 129 ILE A CA 1
ATOM 981 C C . ILE A 1 129 ? 5.556 13.055 -5.820 1.00 82.62 129 ILE A C 1
ATOM 983 O O . ILE A 1 129 ? 6.730 13.031 -5.453 1.00 82.62 129 ILE A O 1
ATOM 987 N N . PHE A 1 130 ? 5.209 13.457 -7.048 1.00 79.19 130 PHE A N 1
ATOM 988 C CA . PHE A 1 130 ? 6.192 13.851 -8.067 1.00 79.19 130 PHE A CA 1
ATOM 989 C C . PHE A 1 130 ? 7.010 15.084 -7.672 1.00 79.19 130 PHE A C 1
ATOM 991 O O . PHE A 1 130 ? 8.202 15.161 -7.957 1.00 79.19 130 PHE A O 1
ATOM 998 N N . GLY A 1 131 ? 6.386 16.028 -6.972 1.00 75.94 131 GLY A N 1
ATOM 999 C CA . GLY A 1 131 ? 7.007 17.223 -6.417 1.00 75.94 131 GLY A CA 1
ATOM 1000 C C . GLY A 1 131 ? 7.862 16.950 -5.182 1.00 75.94 131 GLY A C 1
ATOM 1001 O O . GLY A 1 131 ? 8.233 17.896 -4.498 1.00 75.94 131 GLY A O 1
ATOM 1002 N N . GLY A 1 132 ? 8.156 15.685 -4.866 1.00 74.19 132 GLY A N 1
ATOM 1003 C CA . GLY A 1 132 ? 9.096 15.298 -3.818 1.00 74.19 132 GLY A CA 1
ATOM 1004 C C . GLY A 1 132 ? 8.559 15.429 -2.395 1.00 74.19 132 GLY A C 1
ATOM 1005 O O . GLY A 1 132 ? 9.340 15.298 -1.450 1.00 74.19 132 GLY A O 1
ATOM 1006 N N . VAL A 1 133 ? 7.255 15.672 -2.214 1.00 78.25 133 VAL A N 1
ATOM 1007 C CA . VAL A 1 133 ? 6.633 15.633 -0.888 1.00 78.25 133 VAL A CA 1
ATOM 1008 C C . VAL A 1 133 ? 6.530 14.173 -0.458 1.00 78.25 133 VAL A C 1
ATOM 1010 O O . VAL A 1 133 ? 5.693 13.408 -0.937 1.00 78.25 133 VAL A O 1
ATOM 1013 N N . ARG A 1 134 ? 7.423 13.817 0.458 1.00 79.50 134 ARG A N 1
ATOM 1014 C CA . ARG A 1 134 ? 7.618 12.476 1.003 1.00 79.50 134 ARG A CA 1
ATOM 1015 C C . ARG A 1 134 ? 6.615 12.120 2.098 1.00 79.50 134 ARG A C 1
ATOM 1017 O O . ARG A 1 134 ? 5.928 12.986 2.647 1.00 79.50 134 ARG A O 1
ATOM 1024 N N . GLY A 1 135 ? 6.555 10.834 2.415 1.00 82.44 135 GLY A N 1
ATOM 1025 C CA . GLY A 1 135 ? 5.744 10.271 3.483 1.00 82.44 135 GLY A CA 1
ATOM 1026 C C . GLY A 1 135 ? 4.321 9.903 3.065 1.00 82.44 135 GLY A C 1
ATOM 1027 O O . GLY A 1 135 ? 3.625 10.651 2.361 1.00 82.44 135 GLY A O 1
ATOM 1028 N N . MET A 1 136 ? 3.874 8.751 3.566 1.00 87.75 136 MET A N 1
ATOM 1029 C CA . MET A 1 136 ? 2.492 8.290 3.464 1.00 87.75 136 MET A CA 1
ATOM 1030 C C . MET A 1 136 ? 1.576 9.145 4.349 1.00 87.75 136 MET A C 1
ATOM 1032 O O . MET A 1 136 ? 1.942 9.519 5.462 1.00 87.75 136 MET A O 1
ATOM 1036 N N . VAL A 1 137 ? 0.374 9.450 3.859 1.00 89.69 137 VAL A N 1
ATOM 1037 C CA . VAL A 1 137 ? -0.607 10.288 4.564 1.00 89.69 137 VAL A CA 1
ATOM 1038 C C . VAL A 1 137 ? -1.966 9.604 4.630 1.00 89.69 137 VAL A C 1
ATOM 1040 O O . VAL A 1 137 ? -2.407 8.980 3.667 1.00 89.69 137 VAL A O 1
ATOM 1043 N N . GLU A 1 138 ? -2.648 9.744 5.765 1.00 90.88 138 GLU A N 1
ATOM 1044 C CA . GLU A 1 138 ? -4.050 9.352 5.901 1.00 90.88 138 GLU A CA 1
ATOM 1045 C C . GLU A 1 138 ? -4.932 10.376 5.177 1.00 90.88 138 GLU A C 1
ATOM 1047 O O . GLU A 1 138 ? -4.926 11.560 5.510 1.00 90.88 138 GLU A O 1
ATOM 1052 N N . ILE A 1 139 ? -5.687 9.918 4.176 1.00 93.12 139 ILE A N 1
ATOM 1053 C CA . ILE A 1 139 ? -6.524 10.791 3.337 1.00 93.12 139 ILE A CA 1
ATOM 1054 C C . ILE A 1 139 ? -8.014 10.706 3.660 1.00 93.12 139 ILE A C 1
ATOM 1056 O O . ILE A 1 139 ? -8.787 11.504 3.143 1.00 93.12 139 ILE A O 1
ATOM 1060 N N . TYR A 1 140 ? -8.449 9.757 4.488 1.00 94.81 140 TYR A N 1
ATOM 1061 C CA . TYR A 1 140 ? -9.863 9.571 4.800 1.00 94.81 140 TYR A CA 1
ATOM 1062 C C . TYR A 1 140 ? -10.087 9.536 6.303 1.00 94.81 140 TYR A C 1
ATOM 1064 O O . TYR A 1 140 ? -9.524 8.705 7.007 1.00 94.81 140 TYR A O 1
ATOM 1072 N N . ASN A 1 141 ? -10.957 10.417 6.791 1.00 92.81 141 ASN A N 1
ATOM 1073 C CA . ASN A 1 141 ? -11.384 10.405 8.176 1.00 92.81 141 ASN A CA 1
ATOM 1074 C C . ASN A 1 141 ? -12.692 9.621 8.315 1.00 92.81 141 ASN A C 1
ATOM 1076 O O . ASN A 1 141 ? -13.765 10.108 7.958 1.00 92.81 141 ASN A O 1
ATOM 1080 N N . SER A 1 142 ? -12.621 8.427 8.903 1.00 91.06 142 SER A N 1
ATOM 1081 C CA . SER A 1 142 ? -13.792 7.561 9.072 1.00 91.06 142 SER A CA 1
ATOM 1082 C C . SER A 1 142 ? -14.810 8.060 10.100 1.00 91.06 142 SER A C 1
ATOM 1084 O O . SER A 1 142 ? -15.970 7.657 10.042 1.00 91.06 142 SER A O 1
ATOM 1086 N N . THR A 1 143 ? -14.396 8.900 11.054 1.00 89.44 143 THR A N 1
ATOM 1087 C CA . THR A 1 143 ? -15.285 9.458 12.086 1.00 89.44 143 THR A CA 1
ATOM 1088 C C . THR A 1 143 ? -16.238 10.478 11.476 1.00 89.44 143 THR A C 1
ATOM 1090 O O . THR A 1 143 ? -17.439 10.418 11.723 1.00 89.44 143 THR A O 1
ATOM 1093 N N . TYR A 1 144 ? -15.706 11.377 10.646 1.00 93.12 144 TYR A N 1
ATOM 1094 C CA . TYR A 1 144 ? -16.485 12.424 9.981 1.00 93.12 144 TYR A CA 1
ATOM 1095 C C . TYR A 1 144 ? -16.978 12.021 8.586 1.00 93.12 144 TYR A C 1
ATOM 1097 O O . TYR A 1 144 ? -17.848 12.685 8.038 1.00 93.12 144 TYR A O 1
ATOM 1105 N N . LYS A 1 145 ? -16.489 10.894 8.049 1.00 94.69 145 LYS A N 1
ATOM 1106 C CA . LYS A 1 145 ? -16.781 10.391 6.695 1.00 94.69 145 LYS A CA 1
ATOM 1107 C C . LYS A 1 145 ? -16.353 11.371 5.602 1.00 94.69 145 LYS A C 1
ATOM 1109 O O . LYS A 1 145 ? -17.093 11.644 4.663 1.00 94.69 145 LYS A O 1
ATOM 1114 N N . GLU A 1 146 ? -15.140 11.890 5.741 1.00 95.75 146 GLU A N 1
ATOM 1115 C CA . GLU A 1 146 ? -14.604 12.946 4.883 1.00 95.75 146 GLU A CA 1
ATOM 1116 C C . GLU A 1 146 ? -13.293 12.511 4.241 1.00 95.75 146 GLU A C 1
ATOM 1118 O O . GLU A 1 146 ? -12.382 12.040 4.929 1.00 95.75 146 GLU A O 1
ATOM 1123 N N . LEU A 1 147 ? -13.169 12.747 2.936 1.00 94.88 147 LEU A N 1
ATOM 1124 C CA . LEU A 1 147 ? -11.875 12.757 2.271 1.00 94.88 147 LEU A CA 1
ATOM 1125 C C . LEU A 1 147 ? -11.170 14.086 2.576 1.00 94.88 147 LEU A C 1
ATOM 1127 O O . LEU A 1 147 ? -11.756 15.156 2.426 1.00 94.88 147 LEU A O 1
ATOM 1131 N N . ARG A 1 148 ? -9.914 14.020 3.014 1.00 92.94 148 ARG A N 1
ATOM 1132 C CA . ARG A 1 148 ? -9.111 15.164 3.447 1.00 92.94 148 ARG A CA 1
ATOM 1133 C C . ARG A 1 148 ? -7.852 15.267 2.608 1.00 92.94 148 ARG A C 1
ATOM 1135 O O . ARG A 1 148 ? -6.871 14.564 2.837 1.00 92.94 148 ARG A O 1
ATOM 1142 N N . ILE A 1 149 ? -7.884 16.187 1.656 1.00 90.38 149 ILE A N 1
ATOM 1143 C CA . ILE A 1 149 ? -6.730 16.547 0.838 1.00 90.38 149 ILE A CA 1
ATOM 1144 C C . ILE A 1 149 ? -6.180 17.848 1.415 1.00 90.38 149 ILE A C 1
ATOM 1146 O O . ILE A 1 149 ? -6.763 18.917 1.254 1.00 90.38 149 ILE A O 1
ATOM 1150 N N . MET A 1 150 ? -5.103 17.730 2.190 1.00 83.25 150 MET A N 1
ATOM 1151 C CA . MET A 1 150 ? -4.490 18.874 2.864 1.00 83.25 150 MET A CA 1
ATOM 1152 C C . MET A 1 150 ? -3.736 19.762 1.862 1.00 83.25 150 MET A C 1
ATOM 1154 O O . MET A 1 150 ? -3.254 19.253 0.850 1.00 83.25 150 MET A O 1
ATOM 1158 N N . PRO A 1 151 ? -3.564 21.067 2.143 1.00 82.31 151 PRO A N 1
ATOM 1159 C CA . PRO A 1 151 ? -2.670 21.910 1.358 1.00 82.31 151 PRO A CA 1
ATOM 1160 C C . PRO A 1 151 ? -1.249 21.333 1.347 1.00 82.31 151 PRO A C 1
ATOM 1162 O O . PRO A 1 151 ? -0.716 20.971 2.399 1.00 82.31 151 PRO A O 1
ATOM 1165 N N . TYR A 1 152 ? -0.630 21.273 0.169 1.00 79.12 152 TYR A N 1
ATOM 1166 C CA . TYR A 1 152 ? 0.744 20.801 0.001 1.00 79.12 152 TYR A CA 1
ATOM 1167 C C . TYR A 1 152 ? 1.669 21.961 -0.358 1.00 79.12 152 TYR A C 1
ATOM 1169 O O . TYR A 1 152 ? 1.308 22.849 -1.131 1.00 79.12 152 TYR A O 1
ATOM 1177 N N . ASP A 1 153 ? 2.868 21.940 0.214 1.00 76.56 153 ASP A N 1
ATOM 1178 C CA . ASP A 1 153 ? 3.903 22.934 -0.033 1.00 76.56 153 ASP A CA 1
ATOM 1179 C C . ASP A 1 153 ? 4.966 22.368 -0.980 1.00 76.56 153 ASP A C 1
ATOM 1181 O O . ASP A 1 153 ? 5.674 21.420 -0.645 1.00 76.56 153 ASP A O 1
ATOM 1185 N N . TYR A 1 154 ? 5.071 22.963 -2.166 1.00 69.75 154 TYR A N 1
ATOM 1186 C CA . TYR A 1 154 ? 5.918 22.486 -3.261 1.00 69.75 154 TYR A CA 1
ATOM 1187 C C . TYR A 1 154 ? 7.249 23.229 -3.376 1.00 69.75 154 TYR A C 1
ATOM 1189 O O . TYR A 1 154 ? 7.959 23.047 -4.365 1.00 69.75 154 TYR A O 1
ATOM 1197 N N . ARG A 1 155 ? 7.592 24.084 -2.400 1.00 61.62 155 ARG A N 1
ATOM 1198 C CA . ARG A 1 155 ? 8.653 25.101 -2.516 1.00 61.62 155 ARG A CA 1
ATOM 1199 C C . ARG A 1 155 ? 10.047 24.597 -2.947 1.00 61.62 155 ARG A C 1
ATOM 1201 O O . ARG A 1 155 ? 10.873 25.440 -3.272 1.00 61.62 155 ARG A O 1
ATOM 1208 N N . HIS A 1 156 ? 10.328 23.286 -2.999 1.00 55.06 156 HIS A N 1
ATOM 1209 C CA . HIS A 1 156 ? 11.681 22.764 -3.266 1.00 55.06 156 HIS A CA 1
ATOM 1210 C C . HIS A 1 156 ? 11.815 21.478 -4.116 1.00 55.06 156 HIS A C 1
ATOM 1212 O O . HIS A 1 156 ? 12.896 20.892 -4.103 1.00 55.06 156 HIS A O 1
ATOM 1218 N N . GLY A 1 157 ? 10.798 20.989 -4.840 1.00 54.16 157 GLY A N 1
ATOM 1219 C CA . GLY A 1 157 ? 10.827 19.560 -5.216 1.00 54.16 157 GLY A CA 1
ATOM 1220 C C . GLY A 1 157 ? 10.491 19.117 -6.640 1.00 54.16 157 GLY A C 1
ATOM 1221 O O . GLY A 1 157 ? 10.616 17.924 -6.911 1.00 54.16 157 GLY A O 1
ATOM 1222 N N . MET A 1 158 ? 10.138 19.998 -7.580 1.00 56.28 158 MET A N 1
ATOM 1223 C CA . MET A 1 158 ? 9.980 19.538 -8.967 1.00 56.28 158 MET A CA 1
ATOM 1224 C C . MET A 1 158 ? 11.352 19.345 -9.618 1.00 56.28 158 MET A C 1
ATOM 1226 O O . MET A 1 158 ? 12.004 20.311 -10.010 1.00 56.28 158 MET A O 1
ATOM 1230 N N . ARG A 1 159 ? 11.793 18.088 -9.758 1.00 59.25 159 ARG A N 1
ATOM 1231 C CA . ARG A 1 159 ? 12.806 17.757 -10.768 1.00 59.25 159 ARG A CA 1
ATOM 1232 C C . ARG A 1 159 ? 12.106 17.839 -12.124 1.00 59.25 159 ARG A C 1
ATOM 1234 O O . ARG A 1 159 ? 11.164 17.077 -12.329 1.00 59.25 159 ARG A O 1
ATOM 1241 N N . PRO A 1 160 ? 12.503 18.745 -13.029 1.00 57.28 160 PRO A N 1
ATOM 1242 C CA . PRO A 1 160 ? 11.858 18.838 -14.325 1.00 57.28 160 PRO A CA 1
ATOM 1243 C C . PRO A 1 160 ? 12.209 17.583 -15.129 1.00 57.28 160 PRO A C 1
ATOM 1245 O O . PRO A 1 160 ? 13.298 17.477 -15.687 1.00 57.28 160 PRO A O 1
ATOM 1248 N N . VAL A 1 161 ? 11.295 16.615 -15.184 1.00 63.09 161 VAL A N 1
ATOM 1249 C CA . VAL A 1 161 ? 11.214 15.753 -16.364 1.00 63.09 161 VAL A CA 1
ATOM 1250 C C . VAL A 1 161 ? 10.604 16.644 -17.436 1.00 63.09 161 VAL A C 1
ATOM 1252 O O . VAL A 1 161 ? 9.528 17.204 -17.228 1.00 63.09 161 VAL A O 1
ATOM 1255 N N . SER A 1 162 ? 11.339 16.876 -18.524 1.00 67.94 162 SER A N 1
ATOM 1256 C CA . SER A 1 162 ? 10.829 17.710 -19.610 1.00 67.94 162 SER A CA 1
ATOM 1257 C C . SER A 1 162 ? 9.546 17.083 -20.147 1.00 67.94 162 SER A C 1
ATOM 1259 O O . SER A 1 162 ? 9.549 15.907 -20.508 1.00 67.94 162 SER A O 1
ATOM 1261 N N . VAL A 1 163 ? 8.470 17.867 -20.213 1.00 76.75 163 VAL A N 1
ATOM 1262 C CA . VAL A 1 163 ? 7.214 17.456 -20.863 1.00 76.75 163 VAL A CA 1
ATOM 1263 C C . VAL A 1 163 ? 7.417 17.137 -22.346 1.00 76.75 163 VAL A C 1
ATOM 1265 O O . VAL A 1 163 ? 6.634 16.395 -22.922 1.00 76.75 163 VAL A O 1
ATOM 1268 N N . ASP A 1 164 ? 8.501 17.651 -22.931 1.00 85.25 164 ASP A N 1
ATOM 1269 C CA . ASP A 1 164 ? 8.885 17.427 -24.323 1.00 85.25 164 ASP A CA 1
ATOM 1270 C C . ASP A 1 164 ? 9.831 16.222 -24.499 1.00 85.25 164 ASP A C 1
ATOM 1272 O O . ASP A 1 164 ? 10.337 15.980 -25.596 1.00 85.25 164 ASP A O 1
ATOM 1276 N N . ALA A 1 165 ? 10.147 15.486 -23.426 1.00 84.94 165 ALA A N 1
ATOM 1277 C CA . ALA A 1 165 ? 10.996 14.304 -23.526 1.00 84.94 165 ALA A CA 1
ATOM 1278 C C . ALA A 1 165 ? 10.253 13.136 -24.208 1.00 84.94 165 ALA A C 1
ATOM 1280 O O . ALA A 1 165 ? 9.055 12.967 -23.992 1.00 84.94 165 ALA A O 1
ATOM 1281 N N . PRO A 1 166 ? 10.946 12.279 -24.981 1.00 90.31 166 PRO A N 1
ATOM 1282 C CA . PRO A 1 166 ? 10.338 11.073 -25.545 1.00 90.31 166 PRO A CA 1
ATOM 1283 C C . PRO A 1 166 ? 9.829 10.106 -24.465 1.00 90.31 166 PRO A C 1
ATOM 1285 O O . PRO A 1 166 ? 10.472 9.957 -23.424 1.00 90.31 166 PRO A O 1
ATOM 1288 N N . ASP A 1 167 ? 8.753 9.368 -24.749 1.00 88.31 167 ASP A N 1
ATOM 1289 C CA . ASP A 1 167 ? 8.132 8.414 -23.812 1.00 88.31 167 ASP A CA 1
ATOM 1290 C C . ASP A 1 167 ? 9.129 7.414 -23.213 1.00 88.31 167 ASP A C 1
ATOM 1292 O O . ASP A 1 167 ? 9.106 7.150 -22.013 1.00 88.31 167 ASP A O 1
ATOM 1296 N N . GLU A 1 168 ? 10.053 6.887 -24.018 1.00 86.69 168 GLU A N 1
ATOM 1297 C CA . GLU A 1 168 ? 11.076 5.950 -23.544 1.00 86.69 168 GLU A CA 1
ATOM 1298 C C . GLU A 1 168 ? 12.010 6.595 -22.508 1.00 86.69 168 GLU A C 1
ATOM 1300 O O . GLU A 1 168 ? 12.355 5.977 -21.498 1.00 86.69 168 GLU A O 1
ATOM 1305 N N . TYR A 1 169 ? 12.361 7.869 -22.705 1.00 85.31 169 TYR A N 1
ATOM 1306 C CA . TYR A 1 169 ? 13.145 8.624 -21.735 1.00 85.31 169 TYR A CA 1
ATOM 1307 C C . TYR A 1 169 ? 12.350 8.835 -20.445 1.00 85.31 169 TYR A C 1
ATOM 1309 O O . TYR A 1 169 ? 12.881 8.610 -19.354 1.00 85.31 169 TYR A O 1
ATOM 1317 N N . ILE A 1 170 ? 11.072 9.210 -20.562 1.00 83.94 170 ILE A N 1
ATOM 1318 C CA . ILE A 1 170 ? 10.170 9.399 -19.420 1.00 83.94 170 ILE A CA 1
ATOM 1319 C C . ILE A 1 170 ? 10.035 8.095 -18.627 1.00 83.94 170 ILE A C 1
ATOM 1321 O O . ILE A 1 170 ? 10.186 8.128 -17.408 1.00 83.94 170 ILE A O 1
ATOM 1325 N N . LEU A 1 171 ? 9.824 6.953 -19.285 1.00 82.31 171 LEU A N 1
ATOM 1326 C CA . LEU A 1 171 ? 9.686 5.642 -18.640 1.00 82.31 171 LEU A CA 1
ATOM 1327 C C . LEU A 1 171 ? 10.954 5.206 -17.896 1.00 82.31 171 LEU A C 1
ATOM 1329 O O . LEU A 1 171 ? 10.868 4.592 -16.834 1.00 82.31 171 LEU A O 1
ATOM 1333 N N . GLN A 1 172 ? 12.136 5.526 -18.424 1.00 79.94 172 GLN A N 1
ATOM 1334 C CA . GLN A 1 172 ? 13.405 5.160 -17.790 1.00 79.94 172 GLN A CA 1
ATOM 1335 C C . GLN A 1 172 ? 13.758 6.046 -16.584 1.00 79.94 172 GLN A C 1
ATOM 1337 O O . GLN A 1 172 ? 14.385 5.559 -15.635 1.00 79.94 172 GLN A O 1
ATOM 1342 N N . HIS A 1 173 ? 13.363 7.325 -16.619 1.00 75.19 173 HIS A N 1
ATOM 1343 C CA . HIS A 1 173 ? 13.836 8.359 -15.687 1.00 75.19 173 HIS A CA 1
ATOM 1344 C C . HIS A 1 173 ? 12.771 8.885 -14.721 1.00 75.19 173 HIS A C 1
ATOM 1346 O O . HIS A 1 173 ? 13.119 9.511 -13.718 1.00 75.19 173 HIS A O 1
ATOM 1352 N N . SER A 1 174 ? 11.490 8.631 -14.982 1.00 67.25 174 SER A N 1
ATOM 1353 C CA . SER A 1 174 ? 10.416 8.945 -14.042 1.00 67.25 174 SER A CA 1
ATOM 1354 C C . SER A 1 174 ? 10.273 7.811 -13.036 1.00 67.25 174 SER A C 1
ATOM 1356 O O . SER A 1 174 ? 10.392 6.633 -13.375 1.00 67.25 174 SER A O 1
ATOM 1358 N N . LEU A 1 175 ? 10.012 8.159 -11.775 1.00 57.50 175 LEU A N 1
ATOM 1359 C CA . LEU A 1 175 ? 9.580 7.178 -10.786 1.00 57.50 175 LEU A CA 1
ATOM 1360 C C . LEU A 1 175 ? 8.279 6.556 -11.301 1.00 57.50 175 LEU A C 1
ATOM 1362 O O . LEU A 1 175 ? 7.278 7.253 -11.461 1.00 57.50 175 LEU A O 1
ATOM 1366 N N . TYR A 1 176 ? 8.314 5.261 -11.610 1.00 47.19 176 TYR A N 1
ATOM 1367 C CA . TYR A 1 176 ? 7.138 4.497 -12.001 1.00 47.19 176 TYR A CA 1
ATOM 1368 C C . TYR A 1 176 ? 6.225 4.376 -10.776 1.00 47.19 176 TYR A C 1
ATOM 1370 O O . TYR A 1 176 ? 6.347 3.443 -9.987 1.00 47.19 176 TYR A O 1
ATOM 1378 N N . ILE A 1 177 ? 5.343 5.355 -10.575 1.00 47.78 177 ILE A N 1
ATOM 1379 C CA . ILE A 1 177 ? 4.234 5.234 -9.633 1.00 47.78 177 ILE A CA 1
ATOM 1380 C C . ILE A 1 177 ? 3.188 4.405 -10.368 1.00 47.78 177 ILE A C 1
ATOM 1382 O O . ILE A 1 177 ? 2.408 4.929 -11.165 1.00 47.78 177 ILE A O 1
ATOM 1386 N N . SER A 1 178 ? 3.204 3.090 -10.162 1.00 37.41 178 SER A N 1
ATOM 1387 C CA . SER A 1 178 ? 2.090 2.245 -10.574 1.00 37.41 178 SER A CA 1
ATOM 1388 C C . SER A 1 178 ? 0.856 2.694 -9.799 1.00 37.41 178 SER A C 1
ATOM 1390 O O . SER A 1 178 ? 0.678 2.297 -8.660 1.00 37.41 178 SER A O 1
ATOM 1392 N N . THR A 1 179 ? 0.041 3.549 -10.413 1.00 35.75 179 THR A N 1
ATOM 1393 C CA . THR A 1 179 ? -1.368 3.799 -10.079 1.00 35.75 179 THR A CA 1
ATOM 1394 C C . THR A 1 179 ? -1.693 3.983 -8.587 1.00 35.75 179 THR A C 1
ATOM 1396 O O . THR A 1 179 ? -1.985 3.014 -7.883 1.00 35.75 179 THR A O 1
ATOM 1399 N N . LEU A 1 180 ? -1.760 5.249 -8.146 1.00 35.59 180 LEU A N 1
ATOM 1400 C CA . LEU A 1 180 ? -2.761 5.647 -7.144 1.00 35.59 180 LEU A CA 1
ATOM 1401 C C . LEU A 1 180 ? -4.177 5.360 -7.660 1.00 35.59 180 LEU A C 1
ATOM 1403 O O . LEU A 1 180 ? -4.351 5.325 -8.907 1.00 35.59 180 LEU A O 1
#

Sequence (180 aa):
MLGSGATSLGHFDGDSTDDGIKAMITCVKLLSKSKCGSSGRIELHMFGGFHDDRGTSNKLTISILRAIQNQNERIHLCSACVTDFNDTVEKGLHKPIIYGIGINVQDGQIYPATFLDKGPDEWIRHARIFGGVRGMVEIYNSTYKELRIMPYDYRHGMRPVSVDAPDEYILQHSLYISTL

Organism: NCBI:txid174260

Radius of gyration: 17.91 Å; chains: 1; bounding box: 35×40×49 Å

Secondary structure (DSSP, 8-state):
--S----------SSSHHHHHHHHHHHHHHHHHTT-SS---EEEEEEE----TT-HHHHHHHHHHHHHHTSSS-EEEEEEEEGGGGEEEETTEEEES-S-EEE-TTT--EEE---S---SSHHHHHHHHHTT--S----EETTTTEE-------TT------TTS-HHHHHHHS------

Foldseek 3Di:
DFFLLQDDDDDDQPFPLLVVLVVRVVRSVVSRVVGDDPTDFAEDAAADEEQDPVCSQVVRVVVNVVSVVPDPGDYHHPYDCTYHSQWDADPNDIDGNALDWDADSVPGDIDRDDDPDPDDPPVVVVCCVQLPVTDDDDQADPVVRDGHDDDGDSPHGHPDPDPPDDPVVCVVPPDPPSDD